Protein AF-A0A1H8YE72-F1 (afdb_monomer)

Solvent-accessible surface area (backbone atoms only — not comparable to full-atom values): 5311 Å² total; per-residue (Å²): 118,37,32,39,100,85,71,50,64,40,58,41,20,52,97,90,37,76,68,57,93,57,74,64,57,57,44,40,80,77,50,44,43,66,50,94,72,19,32,40,32,40,30,33,44,59,91,49,75,34,32,34,42,34,35,24,40,71,67,25,38,61,75,51,65,54,73,78,37,46,56,84,34,68,75,56,24,54,44,12,59,72,68,74,37,56,81,65,71,79,87,54,64,88

pLDDT: mean 90.45, std 9.61, range [53.09, 97.94]

Sequence (94 aa):
FLRDAAGSGPSLKYAGSDVFAGQFGAWTPLGAEKVGTGYQVVWENGGADQYVIWNTDSNGTWKSQSDPVSGSNPALKAMESILHQDLNHDTIIG

Structure (mmCIF, N/CA/C/O backbone):
data_AF-A0A1H8YE72-F1
#
_entry.id   AF-A0A1H8YE72-F1
#
loop_
_atom_site.group_PDB
_atom_site.id
_atom_site.type_symbol
_atom_site.label_atom_id
_atom_site.label_alt_id
_atom_site.label_comp_id
_atom_site.label_asym_id
_atom_site.label_entity_id
_atom_site.label_seq_id
_atom_site.pdbx_PDB_ins_code
_atom_site.Cartn_x
_atom_site.Cartn_y
_atom_site.Cartn_z
_atom_site.occupancy
_atom_site.B_iso_or_equiv
_atom_site.auth_seq_id
_atom_site.auth_comp_id
_atom_site.auth_asym_id
_atom_site.auth_atom_id
_atom_site.pdbx_PDB_model_num
ATOM 1 N N . PHE A 1 1 ? -4.895 -8.694 5.223 1.00 59.47 1 PHE A N 1
ATOM 2 C CA . PHE A 1 1 ? -5.175 -8.362 6.640 1.00 59.47 1 PHE A CA 1
ATOM 3 C C . PHE A 1 1 ? -4.429 -7.087 6.969 1.00 59.47 1 PHE A C 1
ATOM 5 O O . PHE A 1 1 ? -3.280 -6.978 6.562 1.00 59.47 1 PHE A O 1
ATOM 12 N N . LEU A 1 2 ? -5.071 -6.134 7.645 1.00 74.69 2 LEU A N 1
ATOM 13 C CA . LEU A 1 2 ? -4.389 -4.948 8.161 1.00 74.69 2 LEU A CA 1
ATOM 14 C C . LEU A 1 2 ? -3.858 -5.322 9.535 1.00 74.69 2 LEU A C 1
ATOM 16 O O . LEU A 1 2 ? -4.632 -5.772 10.374 1.00 74.69 2 LEU A O 1
ATOM 20 N N . ARG A 1 3 ? -2.546 -5.251 9.726 1.00 65.44 3 ARG 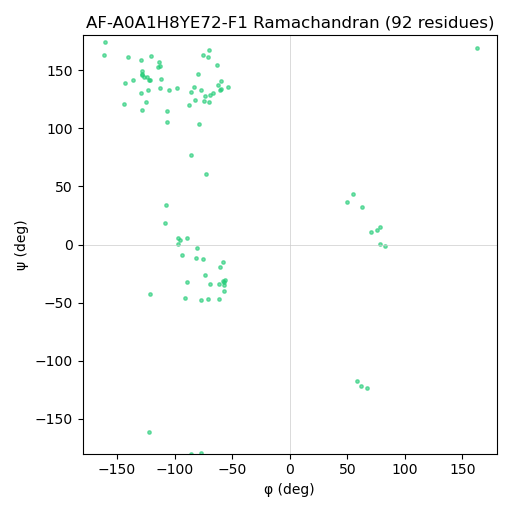A N 1
ATOM 21 C CA . ARG A 1 3 ? -1.905 -5.612 10.989 1.00 65.44 3 ARG A CA 1
ATOM 22 C C . ARG A 1 3 ? -1.325 -4.346 11.598 1.00 65.44 3 ARG A C 1
ATOM 24 O O . ARG A 1 3 ? -0.740 -3.540 10.887 1.00 65.44 3 ARG A O 1
ATOM 31 N N . ASP A 1 4 ? -1.543 -4.154 12.889 1.00 59.44 4 ASP A N 1
ATOM 32 C CA . ASP A 1 4 ? -0.787 -3.203 13.692 1.00 59.44 4 ASP A CA 1
ATOM 33 C C . ASP A 1 4 ? 0.508 -3.850 14.216 1.00 59.44 4 ASP A C 1
ATOM 35 O O . ASP A 1 4 ? 0.776 -5.032 13.976 1.00 59.44 4 ASP A O 1
ATOM 39 N N . ALA A 1 5 ? 1.300 -3.088 14.974 1.00 54.88 5 ALA A N 1
ATOM 40 C CA . ALA A 1 5 ? 2.536 -3.563 15.598 1.00 54.88 5 ALA A CA 1
ATOM 41 C C . ALA A 1 5 ? 2.354 -4.776 16.544 1.00 54.88 5 ALA A C 1
ATOM 43 O O . ALA A 1 5 ? 3.335 -5.430 16.892 1.00 54.88 5 ALA A O 1
ATOM 44 N N . ALA A 1 6 ? 1.123 -5.107 16.958 1.00 53.09 6 ALA A N 1
ATOM 45 C CA . ALA A 1 6 ? 0.800 -6.299 17.747 1.00 53.09 6 ALA A CA 1
ATOM 46 C C . ALA A 1 6 ? 0.332 -7.487 16.879 1.00 53.09 6 ALA A C 1
ATOM 48 O O . ALA A 1 6 ? -0.031 -8.542 17.403 1.00 53.09 6 ALA A O 1
ATOM 49 N N . GLY A 1 7 ? 0.338 -7.343 15.551 1.00 60.94 7 GLY A N 1
ATOM 50 C CA . GLY A 1 7 ? -0.072 -8.375 14.603 1.00 60.94 7 GLY A CA 1
ATOM 51 C C . GLY A 1 7 ? -1.587 -8.573 14.506 1.00 60.94 7 GLY A C 1
ATOM 52 O O . GLY A 1 7 ? -2.019 -9.561 13.906 1.00 60.94 7 GLY A O 1
ATOM 53 N N . SER A 1 8 ? -2.379 -7.657 15.071 1.00 66.00 8 SER A N 1
ATOM 54 C CA . SER A 1 8 ? -3.845 -7.678 15.079 1.00 66.00 8 SER A CA 1
ATOM 55 C C . SER A 1 8 ? -4.398 -6.526 14.238 1.00 66.00 8 SER A C 1
ATOM 57 O O . SER A 1 8 ? -3.743 -5.506 14.059 1.00 66.00 8 SER A O 1
ATOM 59 N N . GLY A 1 9 ? -5.602 -6.664 13.695 1.00 75.94 9 GLY A N 1
ATOM 60 C CA . GLY A 1 9 ? -6.268 -5.557 13.012 1.00 75.94 9 GLY A CA 1
ATOM 61 C C . GLY A 1 9 ? -7.415 -6.002 12.108 1.00 75.94 9 GLY A C 1
ATOM 62 O O . GLY A 1 9 ? -7.631 -7.202 11.905 1.00 75.94 9 GLY A O 1
ATOM 63 N N . PRO A 1 10 ? -8.220 -5.046 11.617 1.00 89.62 10 PRO A N 1
ATOM 64 C CA . PRO A 1 10 ? -9.425 -5.355 10.864 1.00 89.62 10 PRO A CA 1
ATOM 65 C C . PRO A 1 10 ? -9.114 -5.923 9.471 1.00 89.62 10 PRO A C 1
ATOM 67 O O . PRO A 1 10 ? -8.037 -5.733 8.897 1.00 89.62 10 PRO A O 1
ATOM 70 N N . SER A 1 11 ? -10.109 -6.579 8.872 1.00 91.44 11 SER A N 1
ATOM 71 C CA . SER A 1 11 ? -10.111 -6.852 7.433 1.00 91.44 11 SER A CA 1
ATOM 72 C C . SER A 1 11 ? -10.066 -5.542 6.641 1.00 91.44 11 SER A C 1
ATOM 74 O O . SER A 1 11 ? -10.740 -4.574 7.011 1.00 91.44 11 SER A O 1
ATOM 76 N N . LEU A 1 12 ? -9.307 -5.536 5.540 1.00 94.50 12 LEU A N 1
ATOM 77 C CA . LEU A 1 12 ? -9.317 -4.458 4.552 1.00 94.50 12 LEU A CA 1
ATOM 78 C C . LEU A 1 12 ? -10.653 -4.484 3.808 1.00 94.50 12 LEU A C 1
ATOM 80 O O . LEU A 1 12 ? -11.049 -5.540 3.319 1.00 94.50 12 LEU A O 1
ATOM 84 N N . LYS A 1 13 ? -11.333 -3.340 3.727 1.00 95.50 13 LYS A N 1
ATOM 85 C CA . LYS A 1 13 ? -12.669 -3.217 3.141 1.00 95.50 13 LYS A CA 1
ATOM 86 C C . LYS A 1 13 ? -12.705 -2.181 2.033 1.00 95.50 13 LYS A C 1
ATOM 88 O O . LYS A 1 13 ? -12.109 -1.111 2.146 1.00 95.50 13 LYS A O 1
ATOM 93 N N . TYR A 1 14 ? -13.499 -2.464 1.011 1.00 95.94 14 TYR A N 1
ATOM 94 C CA . TYR A 1 14 ? -13.827 -1.537 -0.062 1.00 95.94 14 TYR A CA 1
ATOM 95 C C . TYR A 1 14 ? -15.345 -1.495 -0.237 1.00 95.94 14 TYR A C 1
ATOM 97 O O . TYR A 1 14 ? -15.999 -2.535 -0.279 1.00 95.94 14 TYR A O 1
ATOM 105 N N . ALA A 1 15 ? -15.918 -0.288 -0.277 1.00 94.44 15 ALA A N 1
ATOM 106 C CA . ALA A 1 15 ? -17.369 -0.078 -0.353 1.00 94.44 15 ALA A CA 1
ATOM 107 C C . ALA A 1 15 ? -18.182 -0.877 0.700 1.00 94.44 15 ALA A C 1
ATOM 109 O O . ALA A 1 15 ? -19.275 -1.364 0.427 1.00 94.44 15 ALA A O 1
ATOM 110 N N . GLY A 1 16 ? -17.635 -1.025 1.913 1.00 89.69 16 GLY A N 1
ATOM 111 C CA . GLY A 1 16 ? -18.293 -1.706 3.036 1.00 89.69 16 GLY A CA 1
ATOM 112 C C . GLY A 1 16 ? -18.178 -3.235 3.051 1.00 89.69 16 GLY A C 1
ATOM 113 O O . GLY A 1 16 ? -18.661 -3.849 3.996 1.00 89.69 16 GLY A O 1
ATOM 114 N N . SER A 1 17 ? -17.523 -3.847 2.061 1.00 93.44 17 SER A N 1
ATOM 115 C CA . SER A 1 17 ? -17.290 -5.298 2.000 1.00 93.44 17 SER A CA 1
ATOM 116 C C . SER A 1 17 ? -15.808 -5.633 2.118 1.00 93.44 17 SER A C 1
ATOM 118 O O . SER A 1 17 ? -14.961 -4.823 1.739 1.00 93.44 17 SER A O 1
ATOM 120 N N . ASP A 1 18 ? -15.500 -6.824 2.627 1.00 93.56 18 ASP A N 1
ATOM 121 C CA . ASP A 1 18 ? -14.123 -7.309 2.715 1.00 93.56 18 ASP A CA 1
ATOM 122 C C . ASP A 1 18 ? -13.501 -7.454 1.321 1.00 93.56 18 ASP A C 1
ATOM 124 O O . ASP A 1 18 ? -14.127 -7.945 0.379 1.00 93.56 18 ASP A O 1
ATOM 128 N N . VAL A 1 19 ? -12.250 -7.014 1.211 1.00 93.19 19 VAL A N 1
ATOM 129 C CA . VAL A 1 19 ? -11.454 -7.148 -0.004 1.00 93.19 19 VAL A CA 1
ATOM 130 C C . VAL A 1 19 ? -10.948 -8.579 -0.141 1.00 93.19 19 VAL A C 1
ATOM 132 O O . VAL A 1 19 ? -10.379 -9.135 0.800 1.00 93.19 19 VAL A O 1
ATOM 135 N N . PHE A 1 20 ? -11.101 -9.154 -1.332 1.00 90.00 20 PHE A N 1
ATOM 136 C CA . PHE A 1 20 ? -10.619 -10.496 -1.664 1.00 90.00 20 PHE A CA 1
ATOM 137 C C . PHE A 1 20 ? -9.503 -10.463 -2.716 1.00 90.00 20 PHE A C 1
ATOM 139 O O . PHE A 1 20 ? -9.354 -9.508 -3.480 1.00 90.00 20 PHE A O 1
ATOM 146 N N . ALA A 1 21 ? -8.692 -11.522 -2.750 1.00 86.38 21 ALA A N 1
ATOM 147 C CA . ALA A 1 21 ? -7.588 -11.637 -3.698 1.00 86.38 21 ALA A CA 1
ATOM 148 C C . ALA A 1 21 ? -8.095 -11.597 -5.151 1.00 86.38 21 ALA A C 1
ATOM 150 O O . ALA A 1 21 ? -9.067 -12.270 -5.492 1.00 86.38 21 ALA A O 1
ATOM 151 N N . GLY A 1 22 ? -7.439 -10.805 -6.003 1.00 89.88 22 GLY A N 1
ATOM 152 C CA . GLY A 1 22 ? -7.809 -10.642 -7.414 1.00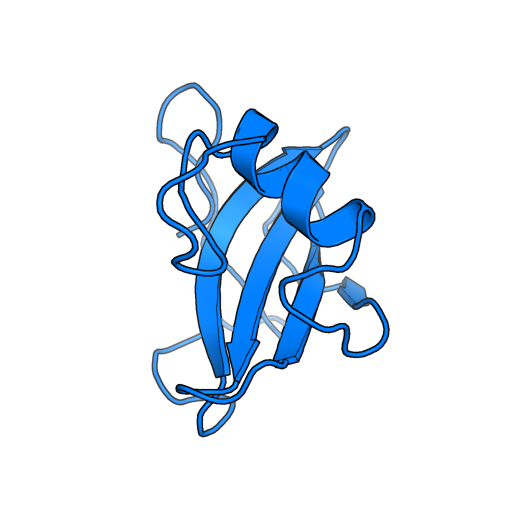 89.88 22 GLY A CA 1
ATOM 153 C C . GLY A 1 22 ? -9.008 -9.722 -7.674 1.00 89.88 22 GLY A C 1
ATOM 154 O O . GLY A 1 22 ? -9.358 -9.507 -8.833 1.00 89.88 22 GLY A O 1
ATOM 155 N N . GLN A 1 23 ? -9.622 -9.132 -6.639 1.00 94.88 23 GLN A N 1
ATOM 156 C CA . GLN A 1 23 ? -10.754 -8.207 -6.801 1.00 94.88 23 GLN A CA 1
ATOM 157 C C . GLN A 1 23 ? -10.423 -7.007 -7.700 1.00 94.88 23 GLN A C 1
ATOM 159 O O . GLN A 1 23 ? -11.283 -6.534 -8.441 1.00 94.88 23 GLN A O 1
ATOM 164 N N . PHE A 1 24 ? -9.181 -6.525 -7.642 1.00 95.44 24 PHE A N 1
ATOM 165 C CA . PHE A 1 24 ? -8.707 -5.364 -8.395 1.00 95.44 24 PHE A CA 1
ATOM 166 C C . PHE A 1 24 ? -7.776 -5.767 -9.548 1.00 95.44 24 PHE A C 1
ATOM 168 O O . PHE A 1 24 ? -6.838 -5.052 -9.886 1.00 95.44 24 PHE A O 1
ATOM 175 N N . GLY A 1 25 ? -8.025 -6.923 -10.170 1.00 95.75 25 GLY A N 1
ATOM 176 C CA . GLY A 1 25 ? -7.213 -7.412 -11.283 1.00 95.75 25 GLY A CA 1
ATOM 177 C C . GLY A 1 25 ? -5.802 -7.783 -10.830 1.00 95.75 25 GLY A C 1
ATOM 178 O O . GLY A 1 25 ? -5.646 -8.621 -9.946 1.00 95.75 25 GLY A O 1
ATOM 179 N N . ALA A 1 26 ? -4.786 -7.172 -11.446 1.00 95.62 26 ALA A N 1
ATOM 180 C CA . ALA A 1 26 ? -3.378 -7.434 -11.137 1.00 95.62 26 ALA A CA 1
ATOM 181 C C . ALA A 1 26 ? -2.906 -6.802 -9.816 1.00 95.62 26 ALA A C 1
ATOM 183 O O . ALA A 1 26 ? -1.835 -7.152 -9.334 1.00 95.62 26 ALA A O 1
ATOM 184 N N . TRP A 1 27 ? -3.690 -5.895 -9.225 1.00 96.19 27 TRP A N 1
ATOM 185 C CA . TRP A 1 27 ? -3.296 -5.213 -7.999 1.00 96.19 27 TRP A CA 1
ATOM 186 C C . TRP A 1 27 ? -3.300 -6.161 -6.800 1.00 96.19 27 TRP A C 1
ATOM 188 O O . TRP A 1 27 ? -4.337 -6.732 -6.445 1.00 96.19 27 TRP A O 1
ATOM 198 N N . THR A 1 28 ? -2.149 -6.278 -6.143 1.00 94.12 28 THR A N 1
ATOM 199 C CA . THR A 1 28 ? -1.958 -7.112 -4.952 1.00 94.12 28 THR A CA 1
ATOM 200 C C . THR A 1 28 ? -1.442 -6.284 -3.779 1.00 94.12 28 THR A C 1
ATOM 202 O O . THR A 1 28 ? -0.504 -5.507 -3.956 1.00 94.12 28 THR A O 1
ATOM 205 N N . PRO A 1 29 ? -2.021 -6.429 -2.572 1.00 93.12 29 PRO A N 1
ATOM 206 C CA . PRO A 1 29 ? -1.508 -5.747 -1.394 1.00 93.12 29 PRO A CA 1
ATOM 207 C C . PRO A 1 29 ? -0.200 -6.411 -0.942 1.00 93.12 29 PRO A C 1
ATOM 209 O O . PRO A 1 29 ? -0.172 -7.624 -0.735 1.00 93.12 29 PRO A O 1
ATOM 212 N N . LEU A 1 30 ? 0.852 -5.614 -0.757 1.00 91.25 30 LEU A N 1
ATOM 213 C CA . LEU A 1 30 ? 2.164 -6.073 -0.287 1.00 91.25 30 LEU A CA 1
ATOM 214 C C . LEU A 1 30 ? 2.269 -6.014 1.239 1.00 91.25 30 LEU A C 1
ATOM 216 O O . LEU A 1 30 ? 2.653 -6.981 1.893 1.00 91.25 30 LEU A O 1
ATOM 220 N N . GLY A 1 31 ? 1.839 -4.895 1.819 1.00 89.19 31 GLY A N 1
ATOM 221 C CA . GLY A 1 31 ? 1.952 -4.648 3.250 1.00 89.19 31 GLY A CA 1
ATOM 222 C C . GLY A 1 31 ? 1.011 -3.550 3.718 1.00 89.19 31 GLY A C 1
ATOM 223 O O . GLY A 1 31 ? 0.467 -2.788 2.916 1.00 89.19 31 GLY A O 1
ATOM 224 N N . ALA A 1 32 ? 0.789 -3.490 5.027 1.00 90.81 32 ALA A N 1
ATOM 225 C CA . ALA A 1 32 ? -0.034 -2.468 5.653 1.00 90.81 32 ALA A CA 1
ATOM 226 C C . ALA A 1 32 ? 0.548 -2.058 7.003 1.00 90.81 32 ALA A C 1
ATOM 228 O O . ALA A 1 32 ? 0.942 -2.932 7.768 1.00 90.81 32 ALA A O 1
ATOM 229 N N . GLU A 1 33 ? 0.534 -0.758 7.294 1.00 89.31 33 GLU A N 1
ATOM 230 C CA . GLU A 1 33 ? 0.959 -0.196 8.578 1.00 89.31 33 GLU A CA 1
ATOM 231 C C . GLU A 1 33 ? -0.123 0.728 9.130 1.00 89.31 33 GLU A C 1
ATOM 233 O O . GLU A 1 33 ? -0.813 1.433 8.384 1.00 89.31 33 GLU A O 1
ATOM 238 N N . LYS A 1 34 ? -0.251 0.763 10.456 1.00 89.50 34 LYS A N 1
ATOM 239 C CA . LYS A 1 34 ? -1.101 1.733 11.138 1.00 89.50 34 LYS A CA 1
ATOM 240 C C . LYS A 1 34 ? -0.459 3.123 11.129 1.00 89.50 34 LYS A C 1
ATOM 242 O O . LYS A 1 34 ? 0.621 3.325 11.671 1.00 89.50 34 LYS A O 1
ATOM 247 N N . VAL A 1 35 ? -1.172 4.117 10.605 1.00 87.38 35 VAL A N 1
ATOM 248 C CA . VAL A 1 35 ? -0.720 5.516 10.567 1.00 87.38 35 VAL A CA 1
ATOM 249 C C . VAL A 1 35 ? -1.801 6.411 11.159 1.00 87.38 35 VAL A C 1
ATOM 251 O O . VAL A 1 35 ? -2.918 6.509 10.647 1.00 87.38 35 VAL A O 1
ATOM 254 N N . GLY A 1 36 ? -1.477 7.060 12.280 1.00 89.62 36 GLY A N 1
ATOM 255 C CA . GLY A 1 36 ? -2.444 7.839 13.050 1.00 89.62 36 GLY A CA 1
ATOM 256 C C . GLY A 1 36 ? -3.623 6.975 13.509 1.00 89.62 36 GLY A C 1
ATOM 257 O O . GLY A 1 36 ? -3.455 6.031 14.283 1.00 89.62 36 GLY A O 1
ATOM 258 N N . THR A 1 37 ? -4.828 7.309 13.044 1.00 90.94 37 THR A N 1
ATOM 259 C CA . THR A 1 37 ? -6.060 6.576 13.371 1.00 90.94 37 THR A CA 1
ATOM 260 C C . THR A 1 37 ? -6.433 5.503 12.348 1.00 90.94 37 THR A C 1
ATOM 262 O O . THR A 1 37 ? -7.345 4.732 12.626 1.00 90.94 37 THR A O 1
ATOM 265 N N . GLY A 1 38 ? -5.762 5.430 11.198 1.00 93.75 38 GLY A N 1
ATOM 266 C CA . GLY A 1 38 ? -6.081 4.504 10.109 1.00 93.75 38 GLY A CA 1
ATOM 267 C C . GLY A 1 38 ? -4.914 3.598 9.730 1.00 93.75 38 GLY A C 1
ATOM 268 O O . GLY A 1 38 ? -3.963 3.449 10.497 1.00 93.75 38 GLY A O 1
ATOM 269 N N . TYR A 1 39 ? -4.983 3.015 8.532 1.00 93.88 39 TYR A N 1
ATOM 270 C CA . TYR A 1 39 ? -3.884 2.238 7.949 1.00 93.88 39 TYR A CA 1
ATOM 271 C C . TYR A 1 39 ? -3.530 2.735 6.555 1.00 93.88 39 TYR A C 1
ATOM 273 O O . TYR A 1 39 ? -4.423 3.085 5.774 1.00 93.88 39 TYR A O 1
ATOM 281 N N . GLN A 1 40 ? -2.240 2.683 6.243 1.00 94.25 40 GLN A N 1
ATOM 282 C CA . GLN A 1 40 ? -1.723 2.756 4.884 1.00 94.25 40 GLN A CA 1
ATOM 283 C C . GLN A 1 40 ? -1.452 1.348 4.372 1.00 94.25 40 GLN A C 1
ATOM 285 O O . GLN A 1 40 ? -0.884 0.535 5.094 1.00 94.25 40 GLN A O 1
ATOM 290 N N . VAL A 1 41 ? -1.874 1.053 3.144 1.00 95.12 41 VAL A N 1
ATOM 291 C CA . VAL A 1 41 ? -1.687 -0.254 2.497 1.00 95.12 41 VAL A CA 1
ATOM 292 C C . VAL A 1 41 ? -0.980 -0.035 1.177 1.00 95.12 41 VAL A C 1
ATOM 294 O O . VAL A 1 41 ? -1.491 0.699 0.331 1.00 95.12 41 VAL A O 1
ATOM 297 N N . VAL A 1 42 ? 0.171 -0.668 0.997 1.00 95.31 42 VAL A N 1
ATOM 298 C CA . VAL A 1 42 ? 0.916 -0.621 -0.260 1.00 95.31 42 VAL A CA 1
ATOM 299 C C . VAL A 1 42 ? 0.379 -1.703 -1.182 1.00 95.31 42 VAL A C 1
ATOM 301 O O . VAL A 1 42 ? 0.223 -2.855 -0.774 1.00 95.31 42 VAL A O 1
ATOM 304 N N . TRP A 1 43 ? 0.099 -1.322 -2.421 1.00 96.38 43 TRP A N 1
ATOM 305 C CA . TRP A 1 43 ? -0.330 -2.216 -3.486 1.00 96.38 43 TRP A CA 1
ATOM 306 C C . TRP A 1 43 ? 0.624 -2.116 -4.668 1.00 96.38 43 TRP A C 1
ATOM 308 O O . TRP A 1 43 ? 1.031 -1.013 -5.025 1.00 96.38 43 TRP A O 1
ATOM 318 N N . GLU A 1 44 ? 0.903 -3.249 -5.298 1.00 96.00 44 GLU A N 1
ATOM 319 C CA . GLU A 1 44 ? 1.685 -3.362 -6.533 1.00 96.00 44 GLU A CA 1
ATOM 320 C C . GLU A 1 44 ? 0.777 -3.799 -7.682 1.00 96.00 44 GLU A C 1
ATOM 322 O O . GLU A 1 44 ? -0.128 -4.618 -7.491 1.00 96.00 44 GLU A O 1
ATOM 327 N N . ASN A 1 45 ? 1.004 -3.254 -8.875 1.00 96.50 45 ASN A N 1
ATOM 328 C CA . ASN A 1 45 ? 0.297 -3.644 -10.090 1.00 96.50 45 ASN A CA 1
ATOM 329 C C . ASN A 1 45 ? 0.960 -4.859 -10.757 1.00 96.50 45 ASN A C 1
ATOM 331 O O . ASN A 1 45 ? 1.648 -4.738 -11.775 1.00 96.50 45 ASN A O 1
ATOM 335 N N . GLY A 1 46 ? 0.737 -6.049 -10.207 1.00 90.12 46 GLY A N 1
ATOM 336 C CA . GLY A 1 46 ? 1.334 -7.275 -10.729 1.00 90.12 46 GLY A CA 1
ATOM 337 C C . GLY A 1 46 ? 2.857 -7.220 -10.642 1.00 90.12 46 GLY A C 1
ATOM 338 O O . GLY A 1 46 ? 3.378 -7.080 -9.556 1.00 90.12 46 GLY A O 1
ATOM 339 N N . GLY A 1 47 ? 3.557 -7.348 -11.773 1.00 85.44 47 GLY A N 1
ATOM 340 C CA . GLY A 1 47 ? 5.013 -7.137 -11.851 1.00 85.44 47 GLY A CA 1
ATOM 341 C C . GLY A 1 47 ? 5.398 -5.849 -12.583 1.00 85.44 47 GLY A C 1
ATOM 342 O O . GLY A 1 47 ? 6.500 -5.751 -13.122 1.00 85.44 47 GLY A O 1
ATOM 343 N N . ALA A 1 48 ? 4.459 -4.910 -12.729 1.00 92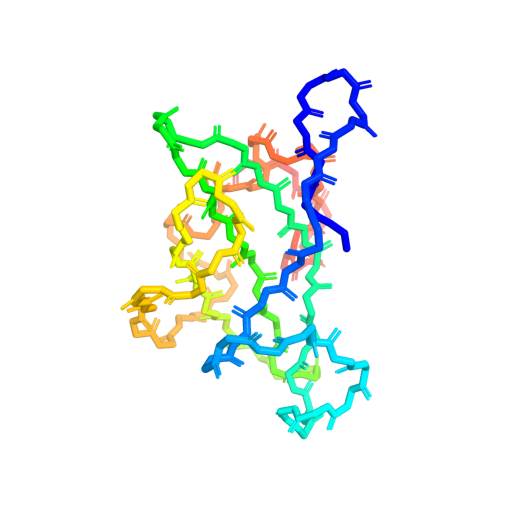.50 48 ALA A N 1
ATOM 344 C CA . ALA A 1 48 ? 4.761 -3.594 -13.271 1.00 92.50 48 ALA A CA 1
ATOM 345 C C . ALA A 1 48 ? 5.388 -2.721 -12.179 1.00 92.50 48 ALA A C 1
ATOM 347 O O . ALA A 1 48 ? 4.978 -2.793 -11.026 1.00 92.50 48 ALA A O 1
ATOM 348 N N . ASP A 1 49 ? 6.310 -1.833 -12.565 1.00 95.25 49 ASP A N 1
ATOM 349 C CA . ASP A 1 49 ? 6.908 -0.829 -11.673 1.00 95.25 49 ASP A CA 1
ATOM 350 C C . ASP A 1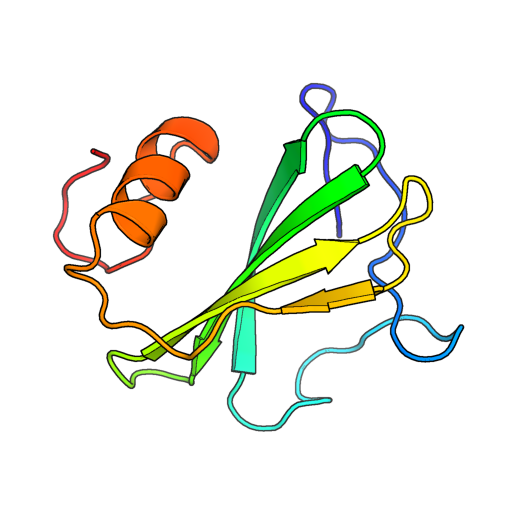 49 ? 5.901 0.294 -11.342 1.00 95.25 49 ASP A C 1
ATOM 352 O O . ASP A 1 49 ? 6.054 1.452 -11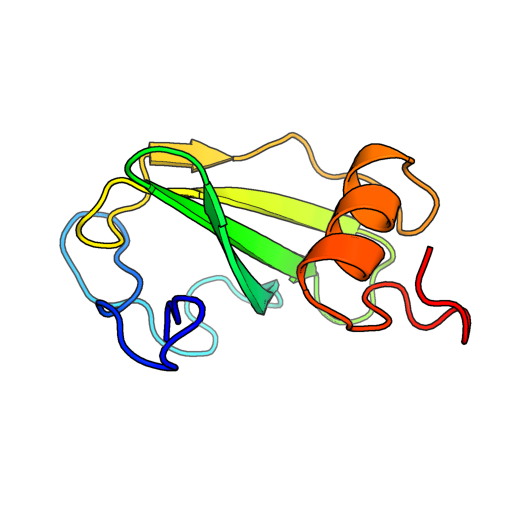.735 1.00 95.25 49 ASP A O 1
ATOM 356 N N . GLN A 1 50 ? 4.786 -0.087 -10.716 1.00 97.56 50 GLN A N 1
ATOM 357 C CA . GLN A 1 50 ? 3.654 0.765 -10.381 1.00 97.56 50 GLN A CA 1
ATOM 358 C C . GLN A 1 50 ? 3.056 0.360 -9.041 1.00 97.56 50 GLN A C 1
ATOM 360 O O . GLN A 1 50 ? 2.534 -0.743 -8.874 1.00 97.56 50 GLN A O 1
ATOM 365 N N . TYR A 1 51 ? 3.047 1.324 -8.130 1.00 97.69 51 TYR A N 1
ATOM 366 C CA . TYR A 1 51 ? 2.595 1.157 -6.762 1.00 97.69 51 TYR A CA 1
ATOM 367 C C . TYR A 1 51 ? 1.578 2.233 -6.408 1.00 97.69 51 TYR A C 1
ATOM 369 O O . TYR A 1 51 ? 1.690 3.378 -6.850 1.00 97.69 51 TYR A O 1
ATOM 377 N N . VAL A 1 52 ? 0.596 1.880 -5.582 1.00 97.69 52 VAL A N 1
ATOM 378 C CA . VAL A 1 52 ? -0.309 2.849 -4.949 1.00 97.69 52 VAL A CA 1
ATOM 379 C C . VAL A 1 52 ? -0.360 2.619 -3.450 1.00 97.69 52 VAL A C 1
ATOM 381 O O . VAL A 1 52 ? -0.258 1.490 -2.969 1.00 97.69 52 VAL A O 1
ATOM 384 N N . ILE A 1 53 ? -0.569 3.701 -2.707 1.00 96.38 53 ILE A N 1
ATOM 385 C CA . ILE A 1 53 ? -0.792 3.649 -1.265 1.00 96.38 53 ILE A CA 1
ATOM 386 C C . ILE A 1 53 ? -2.263 3.936 -1.012 1.00 96.38 53 ILE A C 1
ATOM 388 O O . ILE A 1 53 ? -2.751 5.037 -1.271 1.00 96.38 53 ILE A O 1
ATOM 392 N N . TRP A 1 54 ? -2.980 2.946 -0.497 1.00 97.06 54 TRP A N 1
ATOM 393 C CA . TRP A 1 54 ? -4.344 3.113 -0.014 1.00 97.06 54 TRP A CA 1
ATOM 394 C C . TRP A 1 54 ? -4.341 3.656 1.404 1.00 97.06 54 TRP A C 1
ATOM 396 O O . TRP A 1 54 ? -3.628 3.142 2.259 1.00 97.06 54 TRP A O 1
ATOM 406 N N . ASN A 1 55 ? -5.205 4.632 1.671 1.00 96.31 55 ASN A N 1
ATOM 407 C CA . ASN A 1 55 ? -5.488 5.105 3.020 1.00 96.31 55 ASN A CA 1
ATOM 408 C C . ASN A 1 55 ? -6.848 4.569 3.466 1.00 96.31 55 ASN A C 1
ATOM 410 O O . ASN A 1 55 ? -7.846 4.663 2.742 1.00 96.31 55 ASN A O 1
ATOM 414 N N . THR A 1 56 ? -6.889 4.031 4.677 1.00 96.56 56 THR A N 1
ATOM 415 C CA . THR A 1 56 ? -8.093 3.472 5.294 1.00 96.56 56 THR A CA 1
ATOM 416 C C . THR A 1 5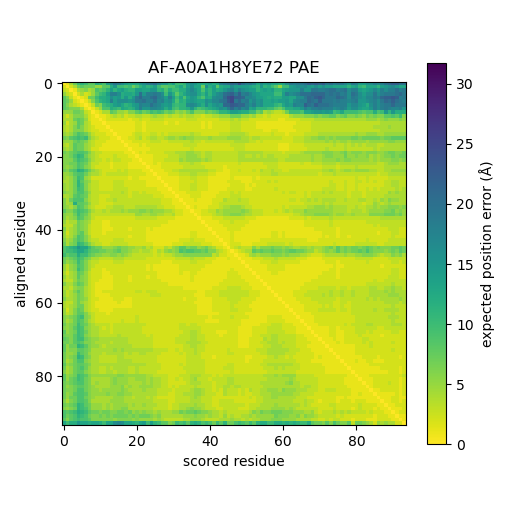6 ? -8.423 4.185 6.600 1.00 96.56 56 THR A C 1
ATOM 418 O O . THR A 1 56 ? -7.576 4.859 7.184 1.00 96.56 56 THR A O 1
ATOM 421 N N . ASP A 1 57 ? -9.659 4.039 7.070 1.00 95.31 57 ASP A N 1
ATOM 422 C CA . ASP A 1 57 ? -10.019 4.395 8.443 1.00 95.31 57 ASP A CA 1
ATOM 423 C C . ASP A 1 57 ? -9.559 3.333 9.464 1.00 95.31 57 ASP A C 1
ATOM 425 O O . ASP A 1 57 ? -8.964 2.311 9.119 1.00 95.31 57 ASP A O 1
ATOM 429 N N . SER A 1 58 ? -9.857 3.555 10.748 1.00 93.75 58 SER A N 1
ATOM 430 C CA . SER A 1 58 ? -9.494 2.640 11.843 1.00 93.75 58 SER A CA 1
ATOM 431 C C . SER A 1 58 ? -10.098 1.239 11.719 1.00 93.75 58 SER A C 1
ATOM 433 O O . SER A 1 58 ? -9.620 0.309 12.365 1.00 93.75 58 SER A O 1
ATOM 435 N N . ASN A 1 59 ? -11.162 1.086 10.923 1.00 93.19 59 ASN A N 1
ATOM 436 C CA . ASN A 1 59 ? -11.872 -0.171 10.692 1.00 93.19 59 ASN A CA 1
ATOM 437 C C . ASN A 1 59 ? -11.413 -0.868 9.405 1.00 93.19 59 ASN A C 1
ATOM 439 O O . ASN A 1 59 ? -12.006 -1.882 9.015 1.00 93.19 59 ASN A O 1
ATOM 443 N N . GLY A 1 60 ? -10.385 -0.329 8.746 1.00 94.31 60 GLY A N 1
ATOM 444 C CA . GLY A 1 60 ? -9.844 -0.852 7.504 1.00 94.31 60 GLY A CA 1
ATOM 445 C C . GLY A 1 60 ? -10.659 -0.502 6.269 1.00 94.31 60 GLY A C 1
ATOM 446 O O . GLY A 1 60 ? -10.463 -1.126 5.230 1.00 94.31 60 GLY A O 1
ATOM 447 N N . THR A 1 61 ? -11.580 0.460 6.348 1.00 96.25 61 THR A N 1
ATOM 448 C CA . THR A 1 61 ? -12.386 0.872 5.194 1.00 96.25 61 THR A CA 1
ATOM 449 C C . THR A 1 61 ? -11.605 1.851 4.341 1.00 96.25 61 THR A C 1
ATOM 451 O O . THR A 1 61 ? -11.179 2.896 4.832 1.00 96.25 61 THR A O 1
ATOM 454 N N . TRP A 1 62 ? -11.444 1.535 3.058 1.00 97.12 62 TRP A N 1
ATOM 455 C CA . TRP A 1 62 ? -10.813 2.412 2.078 1.00 97.12 62 TRP A CA 1
ATOM 456 C C . TRP A 1 62 ? -11.454 3.806 2.051 1.00 97.12 62 TRP A C 1
ATOM 458 O O . TRP A 1 62 ? -12.682 3.946 2.055 1.00 97.12 62 TRP A O 1
ATOM 468 N N . LYS A 1 63 ? -10.606 4.839 2.007 1.00 97.94 63 LYS A N 1
ATOM 469 C CA . LYS A 1 63 ? -10.999 6.254 1.940 1.00 97.94 63 LYS A CA 1
ATOM 470 C C . LYS A 1 63 ? -10.447 6.956 0.706 1.00 97.94 63 LYS A C 1
ATOM 472 O O . LYS A 1 63 ? -11.156 7.759 0.107 1.00 97.94 63 LYS A O 1
ATOM 477 N N . SER A 1 64 ? -9.187 6.699 0.374 1.00 97.81 64 SER A N 1
ATOM 478 C CA . SER A 1 64 ? -8.483 7.330 -0.742 1.00 97.81 64 SER A CA 1
ATOM 479 C C . SER A 1 64 ? -7.262 6.507 -1.144 1.00 97.81 64 SER A C 1
ATOM 481 O O . SER A 1 64 ? -6.897 5.540 -0.471 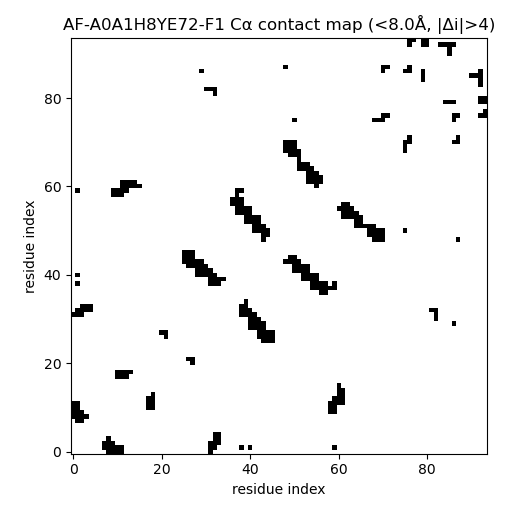1.00 97.81 64 SER A O 1
ATOM 483 N N . GLN A 1 65 ? -6.608 6.913 -2.229 1.00 97.12 65 GLN A N 1
ATOM 484 C CA . GLN A 1 65 ? -5.318 6.376 -2.644 1.00 97.12 65 GLN A CA 1
ATOM 485 C C . GLN A 1 65 ? -4.411 7.484 -3.187 1.00 97.12 65 GLN A C 1
ATOM 487 O O . GLN A 1 65 ? -4.903 8.557 -3.541 1.00 97.12 65 GLN A O 1
ATOM 492 N N . SER A 1 66 ? -3.108 7.217 -3.245 1.00 96.75 66 SER A N 1
ATOM 493 C CA . SER A 1 66 ? -2.157 8.033 -4.003 1.00 96.75 66 SER A CA 1
ATOM 494 C C . SER A 1 66 ? -2.356 7.875 -5.514 1.00 96.75 66 SER A C 1
ATOM 496 O O . SER A 1 66 ? -3.004 6.931 -5.976 1.00 96.75 66 SER A O 1
ATOM 498 N N . ASP A 1 67 ? -1.723 8.756 -6.287 1.00 96.75 67 ASP A N 1
ATOM 499 C CA . ASP A 1 67 ? -1.441 8.458 -7.689 1.00 96.75 67 ASP A CA 1
ATOM 500 C C . ASP A 1 67 ? -0.486 7.250 -7.796 1.00 96.75 67 ASP A C 1
ATOM 502 O O . ASP A 1 67 ? 0.278 6.992 -6.853 1.00 96.75 67 ASP A O 1
ATOM 506 N N . PRO A 1 68 ? -0.514 6.500 -8.913 1.00 96.56 68 PRO A N 1
ATOM 507 C CA . PRO A 1 68 ? 0.476 5.469 -9.186 1.00 96.56 68 PRO A CA 1
ATOM 508 C C . PRO A 1 68 ? 1.887 6.056 -9.263 1.00 96.56 68 PRO A C 1
ATOM 510 O O . PRO A 1 68 ? 2.119 7.054 -9.948 1.00 96.56 68 PRO A O 1
ATOM 513 N N . VAL A 1 69 ? 2.834 5.412 -8.589 1.00 97.12 69 VAL A N 1
ATOM 514 C CA . VAL A 1 69 ? 4.248 5.809 -8.557 1.00 97.12 69 VAL A CA 1
ATOM 515 C C . VAL A 1 69 ? 5.164 4.634 -8.894 1.00 97.12 69 VAL A C 1
ATOM 517 O O . VAL A 1 69 ? 4.761 3.483 -8.759 1.00 97.12 69 VAL A O 1
ATOM 520 N N . SER A 1 70 ? 6.395 4.920 -9.321 1.00 97.00 70 SER A N 1
ATOM 521 C CA . SER A 1 70 ? 7.436 3.906 -9.527 1.00 97.00 70 SER A CA 1
ATOM 522 C C . SER A 1 70 ? 8.026 3.402 -8.207 1.00 97.00 70 SER A C 1
ATOM 524 O O . SER A 1 70 ? 7.949 4.081 -7.179 1.00 97.00 70 SER A O 1
ATOM 526 N N . GLY A 1 71 ? 8.711 2.261 -8.265 1.00 95.12 71 GLY A N 1
ATOM 527 C CA . GLY A 1 71 ? 9.470 1.641 -7.179 1.00 95.12 71 GLY A CA 1
ATOM 528 C C . GLY A 1 71 ? 10.542 2.556 -6.580 1.00 95.12 71 GLY A C 1
ATOM 529 O O . GLY A 1 71 ? 10.833 2.532 -5.387 1.00 95.12 71 GLY A O 1
ATOM 530 N N . SER A 1 72 ? 11.091 3.439 -7.412 1.00 95.69 72 SER A N 1
ATOM 531 C CA . SER A 1 72 ? 12.091 4.441 -7.035 1.00 95.69 72 SER A CA 1
ATOM 532 C C . SER A 1 72 ? 11.516 5.693 -6.363 1.00 95.69 72 SER A C 1
ATOM 534 O O . SER A 1 72 ? 12.280 6.583 -5.982 1.00 95.69 72 SER A O 1
ATOM 536 N N . ASN A 1 73 ? 10.189 5.807 -6.228 1.00 96.38 73 ASN A N 1
ATOM 537 C CA . ASN A 1 73 ? 9.573 6.979 -5.623 1.00 96.38 73 ASN A CA 1
ATOM 538 C C . ASN A 1 73 ? 9.924 7.070 -4.123 1.00 96.38 73 ASN A C 1
ATOM 540 O O . ASN A 1 73 ? 9.709 6.102 -3.391 1.00 96.38 73 ASN A O 1
ATOM 544 N N . PRO A 1 74 ? 10.388 8.234 -3.625 1.00 93.44 74 PRO A N 1
ATOM 545 C CA . PRO A 1 74 ? 10.767 8.388 -2.220 1.00 93.44 74 PRO A CA 1
ATOM 546 C C . PRO A 1 74 ? 9.653 8.055 -1.221 1.00 93.44 74 PRO A C 1
ATOM 548 O O . PRO A 1 74 ? 9.938 7.571 -0.131 1.00 93.44 74 PRO A O 1
ATOM 551 N N . ALA A 1 75 ? 8.387 8.302 -1.574 1.00 91.19 75 ALA A N 1
ATOM 552 C CA . ALA A 1 75 ? 7.260 7.981 -0.703 1.00 91.19 75 ALA A CA 1
ATOM 553 C C . ALA A 1 75 ? 7.048 6.466 -0.563 1.00 91.19 75 ALA A C 1
ATOM 555 O O . ALA A 1 75 ? 6.659 6.015 0.509 1.00 91.19 75 ALA A O 1
ATOM 556 N N . LEU A 1 76 ? 7.324 5.687 -1.616 1.00 94.62 76 LEU A N 1
ATOM 557 C CA . LEU A 1 76 ? 7.276 4.227 -1.543 1.00 94.62 76 LEU A CA 1
ATOM 558 C C . LEU A 1 76 ? 8.445 3.687 -0.715 1.00 94.62 76 LEU A C 1
ATOM 560 O O . LEU A 1 76 ? 8.218 2.901 0.197 1.00 94.62 76 LEU A O 1
ATOM 564 N N . LYS A 1 77 ? 9.667 4.165 -0.971 1.00 94.00 77 LYS A N 1
ATOM 565 C CA . LYS A 1 77 ? 10.869 3.773 -0.216 1.00 94.00 77 LYS A CA 1
ATOM 566 C C . LYS A 1 77 ? 10.741 4.043 1.286 1.00 94.00 77 LYS A C 1
ATOM 568 O O . LYS A 1 77 ? 11.023 3.185 2.115 1.00 94.00 77 LYS A O 1
ATOM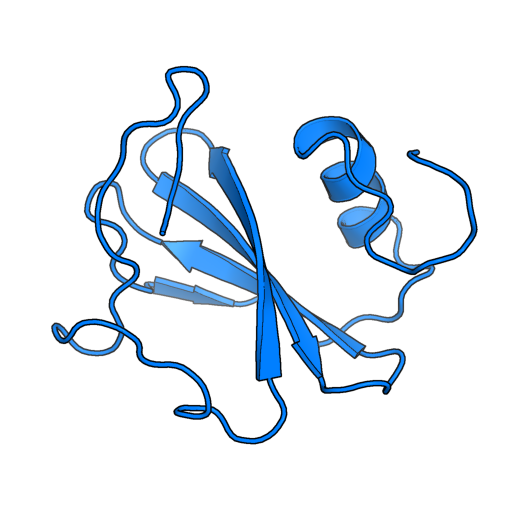 573 N N . ALA A 1 78 ? 10.143 5.178 1.656 1.00 92.12 78 ALA A N 1
ATOM 574 C CA . ALA A 1 78 ? 9.836 5.467 3.056 1.00 92.12 78 ALA A CA 1
ATOM 575 C C . ALA A 1 78 ? 8.931 4.400 3.714 1.00 92.12 78 ALA A C 1
ATOM 577 O O . ALA A 1 78 ? 9.069 4.141 4.910 1.00 92.12 78 ALA A O 1
ATOM 578 N N . MET A 1 79 ? 8.034 3.757 2.954 1.00 91.38 79 MET A N 1
ATOM 579 C CA . MET A 1 79 ? 7.196 2.663 3.459 1.00 91.38 79 MET A CA 1
ATOM 580 C C . MET A 1 79 ? 7.976 1.363 3.665 1.00 91.38 79 MET A C 1
ATOM 582 O O . MET A 1 79 ? 7.582 0.582 4.526 1.00 91.38 79 MET A O 1
ATOM 586 N N . GLU A 1 80 ? 9.078 1.133 2.947 1.00 93.62 80 GLU A N 1
ATOM 587 C CA . GLU A 1 80 ? 9.946 -0.043 3.133 1.00 93.62 80 GLU A CA 1
ATOM 588 C C . GLU A 1 80 ? 10.522 -0.053 4.547 1.00 93.62 80 GLU A C 1
ATOM 590 O O . GLU A 1 80 ? 10.409 -1.042 5.272 1.00 93.62 80 GLU A O 1
ATOM 595 N N . SER A 1 81 ? 11.036 1.099 4.987 1.00 90.31 81 SER A N 1
ATOM 596 C CA . SER A 1 81 ? 11.544 1.297 6.350 1.00 90.31 81 SER A CA 1
ATOM 597 C C . SER A 1 81 ? 10.472 1.096 7.424 1.00 90.31 81 SER A C 1
ATOM 599 O O . SER A 1 81 ? 10.766 0.626 8.519 1.00 90.31 81 SER A O 1
ATOM 601 N N . ILE A 1 82 ? 9.225 1.460 7.124 1.00 88.12 82 ILE A N 1
ATOM 602 C CA . ILE A 1 82 ? 8.101 1.353 8.059 1.00 88.12 82 ILE A CA 1
ATOM 603 C C . ILE A 1 82 ? 7.617 -0.098 8.164 1.00 88.12 82 ILE A C 1
ATOM 605 O O . ILE A 1 82 ? 7.437 -0.629 9.259 1.00 88.12 82 ILE A O 1
ATOM 609 N N . LEU A 1 83 ? 7.422 -0.748 7.018 1.00 87.50 83 LEU A N 1
ATOM 610 C CA . LEU A 1 83 ? 6.904 -2.112 6.921 1.00 87.50 83 LEU A CA 1
ATOM 611 C C . LEU A 1 83 ? 7.980 -3.170 7.158 1.00 87.50 83 LEU A C 1
ATOM 613 O O . LEU A 1 83 ? 7.644 -4.339 7.342 1.00 87.50 83 LEU A O 1
ATOM 617 N N . HIS A 1 84 ? 9.252 -2.767 7.183 1.00 89.25 84 HIS A N 1
ATOM 618 C CA . HIS A 1 84 ? 10.410 -3.654 7.267 1.00 89.25 84 HIS A CA 1
ATOM 619 C C . HIS A 1 84 ? 10.388 -4.708 6.149 1.00 89.25 84 HIS A C 1
ATOM 621 O O . HIS A 1 84 ? 10.621 -5.896 6.378 1.00 89.25 84 HIS A O 1
ATOM 627 N N . GLN A 1 85 ? 10.057 -4.260 4.939 1.00 88.69 85 GLN A N 1
ATOM 628 C CA . GLN A 1 85 ? 9.934 -5.076 3.734 1.00 88.69 85 GLN A CA 1
ATOM 629 C C . GLN A 1 85 ? 10.604 -4.353 2.572 1.00 88.69 85 GLN A C 1
ATOM 631 O O . GLN A 1 85 ? 10.483 -3.139 2.459 1.00 88.69 85 GLN A O 1
ATOM 636 N N . ASP A 1 86 ? 11.279 -5.110 1.715 1.00 90.00 86 ASP A N 1
ATOM 637 C CA . ASP A 1 86 ? 11.723 -4.642 0.401 1.00 90.00 86 ASP A CA 1
ATOM 638 C C . ASP A 1 86 ? 10.504 -4.699 -0.532 1.00 90.00 86 ASP A C 1
ATOM 640 O O . ASP A 1 86 ? 10.045 -5.790 -0.879 1.00 90.00 86 ASP A O 1
ATOM 644 N N . LEU A 1 87 ? 9.904 -3.539 -0.819 1.00 91.69 87 LEU A N 1
ATOM 645 C CA . LEU A 1 87 ? 8.627 -3.444 -1.536 1.00 91.69 87 LEU A CA 1
ATOM 646 C C . LEU A 1 87 ? 8.836 -3.367 -3.046 1.00 91.69 87 LEU A C 1
ATOM 648 O O . LEU A 1 87 ? 7.977 -3.831 -3.789 1.00 91.69 87 LEU A O 1
ATOM 652 N N . ASN A 1 88 ? 9.933 -2.751 -3.491 1.00 92.12 88 ASN A N 1
ATOM 653 C CA . ASN A 1 88 ? 10.255 -2.580 -4.909 1.00 92.12 88 ASN A CA 1
ATOM 654 C C . ASN A 1 88 ? 11.224 -3.645 -5.460 1.00 92.12 88 ASN A C 1
ATOM 656 O O . ASN A 1 88 ? 11.553 -3.612 -6.649 1.00 92.12 88 ASN A O 1
ATOM 660 N N . HIS A 1 89 ? 11.651 -4.587 -4.616 1.00 90.19 89 HIS A N 1
ATOM 661 C CA . HIS A 1 89 ? 12.547 -5.696 -4.935 1.00 90.19 89 HIS A C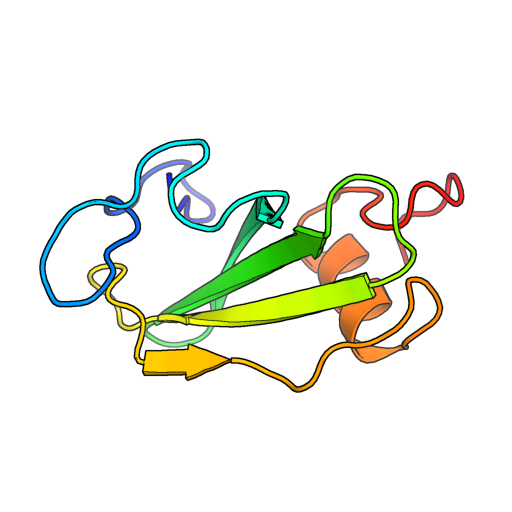A 1
ATOM 662 C C . HIS A 1 89 ? 13.949 -5.254 -5.390 1.00 90.19 89 HIS A C 1
ATOM 664 O O . HIS A 1 89 ? 14.586 -5.933 -6.205 1.00 90.19 89 HIS A O 1
ATOM 670 N N . ASP A 1 90 ? 14.450 -4.128 -4.873 1.00 92.69 90 ASP A N 1
ATOM 671 C CA . ASP A 1 90 ? 15.796 -3.620 -5.163 1.00 92.69 90 ASP A CA 1
ATOM 672 C C . ASP A 1 90 ? 16.878 -4.153 -4.206 1.00 92.69 90 ASP A C 1
ATOM 674 O O . ASP A 1 90 ? 18.052 -3.793 -4.335 1.00 92.69 90 ASP A O 1
ATOM 678 N N . THR A 1 91 ? 16.517 -5.081 -3.312 1.00 93.62 91 THR A N 1
ATOM 679 C CA . THR A 1 91 ? 17.350 -5.701 -2.266 1.00 93.62 91 THR A CA 1
ATOM 680 C C . THR A 1 91 ? 17.724 -4.775 -1.107 1.00 93.62 91 THR A C 1
ATOM 682 O O . THR A 1 91 ? 18.560 -5.140 -0.273 1.00 93.62 91 THR A O 1
ATOM 685 N N . ILE A 1 92 ? 17.104 -3.597 -1.019 1.00 92.56 92 ILE A N 1
ATOM 686 C CA . ILE A 1 92 ? 17.327 -2.601 0.028 1.00 92.56 92 ILE A CA 1
ATOM 687 C C . ILE A 1 92 ? 15.998 -2.323 0.742 1.00 92.56 92 ILE A C 1
ATOM 689 O O . ILE A 1 92 ? 14.935 -2.262 0.147 1.00 92.56 92 ILE A O 1
ATOM 693 N N . ILE A 1 93 ? 16.063 -2.150 2.062 1.00 91.19 93 ILE A N 1
ATOM 694 C CA . ILE A 1 93 ? 14.964 -1.592 2.855 1.00 91.19 93 ILE A CA 1
ATOM 695 C C . ILE A 1 93 ? 15.398 -0.174 3.231 1.00 91.19 93 ILE A C 1
ATOM 697 O O . ILE A 1 93 ? 16.303 -0.033 4.063 1.00 91.19 93 ILE A O 1
ATOM 701 N N . GLY A 1 94 ? 14.831 0.862 2.599 1.00 85.75 94 GLY A N 1
ATOM 702 C CA . GLY A 1 94 ? 15.279 2.245 2.828 1.00 85.75 94 GLY A CA 1
ATOM 703 C C . GLY A 1 94 ? 14.701 3.305 1.905 1.00 85.75 94 GLY A C 1
ATOM 704 O O . GLY A 1 94 ? 14.945 3.226 0.680 1.00 85.75 94 GLY A O 1
#

Mean predicted aligned error: 4.06 Å

Foldseek 3Di:
DAQEPVGDAAAADEPRHGDDPCPPPQKDWDHWYDDDQWIWTWIDRNLDQWIKIFTGGRNNYTDDIDHIDGLPDPVNLVVLLVRVHSPNPPPDND

Secondary structure (DSSP, 8-state):
----TTS--PPPEETTEE--TTTTTTEEEEEEEEETTEEEEEEEETTSS-EEEEEE-TT-BEEEEPPPB-TT-HHHHHHHHHHTS-SSSSS---

Nearest PDB structures (foldseek):
  9c89-assembly1_A  TM=7.218E-01  e=2.053E+00  Ehrlichia chaffeensis str. Arkansas
  8veh-assembly4_D  TM=7.322E-01  e=1.931E+00  Rickettsia bellii RML369-C
  1w2t-assembly2_B  TM=5.208E-01  e=1.514E+00  Thermotoga maritima MSB8
  8beu-assembly2_D  TM=6.217E-01  e=3.775E+00  Rhodotorula dairenensis
  4hvt-assembly1_A  TM=4.808E-01  e=1.340E+00  Rickettsia typhi str. Wilmington

Radius of gyration: 12.53 Å; Cα contacts (8 Å, |Δi|>4): 186; chains: 1; bounding box: 36×20×31 Å